Protein AF-G9WTM8-F1 (afdb_monomer)

pLDDT: mean 92.38, std 8.84, range [56.03, 98.75]

Structure (mmCIF, N/CA/C/O backbone):
data_AF-G9WTM8-F1
#
_entry.id   AF-G9WTM8-F1
#
loop_
_atom_site.group_PDB
_atom_site.id
_atom_site.type_symbol
_atom_site.label_atom_id
_atom_site.label_alt_id
_atom_site.label_comp_id
_atom_site.label_asym_id
_atom_site.label_entity_id
_atom_site.label_seq_id
_atom_site.pdbx_PDB_ins_code
_atom_site.Cartn_x
_atom_site.Cartn_y
_atom_site.Cartn_z
_atom_site.occupancy
_atom_site.B_iso_or_equiv
_atom_site.auth_seq_id
_atom_site.auth_comp_id
_atom_site.auth_asym_id
_atom_site.auth_atom_id
_atom_site.pdbx_PDB_model_num
ATOM 1 N N . MET A 1 1 ? -33.845 5.540 28.516 1.00 75.75 1 MET A N 1
ATOM 2 C CA . MET A 1 1 ? -32.809 5.005 27.602 1.00 75.75 1 MET A CA 1
ATOM 3 C C . MET A 1 1 ? -32.840 5.624 26.205 1.00 75.75 1 MET A C 1
ATOM 5 O O . MET A 1 1 ? -33.804 5.462 25.462 1.00 75.75 1 MET A O 1
ATOM 9 N N . THR A 1 2 ? -31.749 6.296 25.837 1.00 91.06 2 THR A N 1
ATOM 10 C CA . THR A 1 2 ? -31.490 6.839 24.489 1.00 91.06 2 THR A CA 1
ATOM 11 C C . THR A 1 2 ? -30.365 6.043 23.811 1.00 91.06 2 THR A C 1
ATOM 13 O O . THR A 1 2 ? -29.851 5.087 24.394 1.00 91.06 2 THR A O 1
ATOM 16 N N . GLN A 1 3 ? -29.976 6.388 22.579 1.00 95.12 3 GLN A N 1
ATOM 17 C CA . GLN A 1 3 ? -28.835 5.765 21.895 1.00 95.12 3 GLN A CA 1
ATOM 18 C C . GLN A 1 3 ? -27.791 6.801 21.472 1.00 95.12 3 GLN A C 1
ATOM 20 O O . GLN A 1 3 ? -28.113 7.969 21.250 1.00 95.12 3 GLN A O 1
ATOM 25 N N . THR A 1 4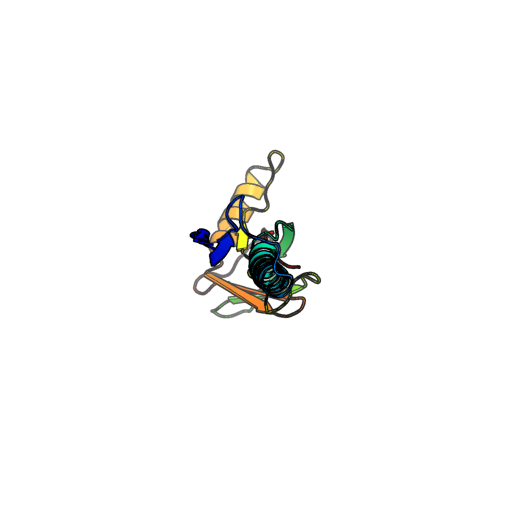 ? -26.530 6.377 21.359 1.00 96.12 4 THR A N 1
ATOM 26 C CA . THR A 1 4 ? -25.468 7.207 20.766 1.00 96.12 4 THR A CA 1
ATOM 27 C C . THR A 1 4 ? -25.707 7.428 19.271 1.00 96.12 4 THR A C 1
ATOM 29 O O . THR A 1 4 ? -26.389 6.649 18.611 1.00 96.12 4 THR A O 1
ATOM 32 N N . GLU A 1 5 ? -25.135 8.492 18.713 1.00 96.81 5 GLU A N 1
ATOM 33 C CA . GLU A 1 5 ? -25.390 8.896 17.328 1.00 96.81 5 GLU A CA 1
ATOM 34 C C . GLU A 1 5 ? -24.797 7.928 16.295 1.00 96.81 5 GLU A C 1
ATOM 36 O O . GLU A 1 5 ? -25.517 7.464 15.412 1.00 96.81 5 GLU A O 1
ATOM 41 N N . ASN A 1 6 ? -23.515 7.580 16.436 1.00 92.88 6 ASN A N 1
ATOM 42 C CA . ASN A 1 6 ? -22.765 6.866 15.397 1.00 92.88 6 ASN A CA 1
ATOM 43 C C . ASN A 1 6 ? -22.936 5.346 15.469 1.00 92.88 6 ASN A C 1
ATOM 45 O O . ASN A 1 6 ? -23.222 4.701 14.468 1.00 92.88 6 ASN A O 1
ATOM 49 N N . LEU A 1 7 ? -22.774 4.772 16.664 1.00 95.38 7 LEU A N 1
ATOM 50 C CA . LEU A 1 7 ? -22.759 3.317 16.862 1.00 95.38 7 LEU A CA 1
ATOM 51 C C . LEU A 1 7 ? -24.071 2.773 17.441 1.00 95.38 7 LEU A C 1
ATOM 53 O O . LEU A 1 7 ? -24.178 1.577 17.697 1.00 95.38 7 LEU A O 1
ATOM 57 N N . LYS A 1 8 ? -25.062 3.648 17.671 1.00 96.12 8 LYS A N 1
ATOM 58 C CA . LYS A 1 8 ? -26.371 3.300 18.248 1.00 96.12 8 LYS A CA 1
ATOM 59 C C . LYS A 1 8 ? -26.241 2.451 19.520 1.00 96.12 8 LYS A C 1
ATOM 61 O O . LYS A 1 8 ? -26.970 1.475 19.719 1.00 96.12 8 LYS A O 1
ATOM 66 N N . LEU A 1 9 ? -25.274 2.806 20.367 1.00 96.75 9 LEU A N 1
ATOM 67 C CA . LEU A 1 9 ? -25.045 2.145 21.648 1.00 96.75 9 LEU A CA 1
ATOM 68 C C . LEU A 1 9 ? -26.122 2.591 22.629 1.00 96.75 9 LEU A C 1
ATOM 70 O O . LEU A 1 9 ? -26.423 3.783 22.720 1.00 96.75 9 LEU A O 1
ATOM 74 N N . ASN A 1 10 ? -26.671 1.638 23.368 1.00 95.06 10 ASN A N 1
ATOM 75 C CA . ASN A 1 10 ? -27.619 1.842 24.447 1.00 95.06 10 ASN A CA 1
ATOM 76 C C . ASN A 1 10 ? -26.996 2.781 25.491 1.00 95.06 10 ASN A C 1
ATOM 78 O O . ASN A 1 10 ? -25.944 2.476 26.057 1.00 95.06 10 ASN A O 1
ATOM 82 N N . LYS A 1 11 ? -27.630 3.935 25.712 1.00 94.19 11 LYS A N 1
ATOM 83 C CA . LYS A 1 11 ? -27.200 4.973 26.649 1.00 94.19 11 LYS A CA 1
ATOM 84 C C . LYS A 1 11 ? -28.218 5.048 27.798 1.00 94.19 11 LYS A C 1
ATOM 86 O O . LYS A 1 11 ? -29.267 5.683 27.624 1.00 94.19 11 LYS A O 1
ATOM 91 N N . PRO A 1 12 ? -27.958 4.358 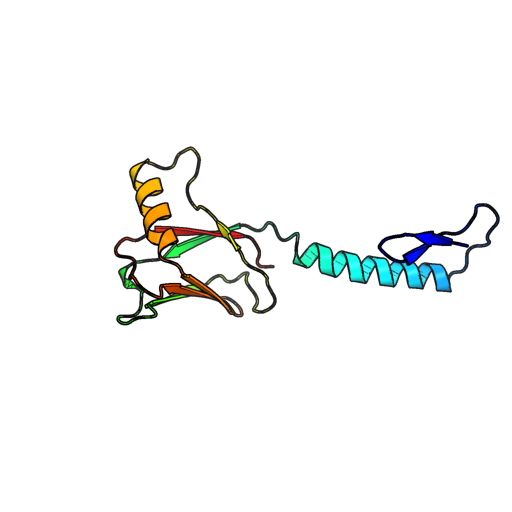28.925 1.00 92.12 12 PRO A N 1
ATOM 92 C CA . PRO A 1 12 ? -28.840 4.390 30.084 1.00 92.12 12 PRO A CA 1
ATOM 93 C C . PRO A 1 12 ? -28.843 5.777 30.733 1.00 92.12 12 PRO A C 1
ATOM 95 O O . PRO A 1 12 ? -27.823 6.474 30.762 1.00 92.12 12 PRO A O 1
ATOM 98 N N . ASP A 1 13 ? -30.001 6.169 31.249 1.00 90.12 13 ASP A N 1
ATOM 99 C CA . ASP A 1 13 ? -30.159 7.351 32.090 1.00 90.12 13 ASP A CA 1
ATOM 100 C C . ASP A 1 13 ? -29.712 7.038 33.530 1.00 90.12 13 ASP A C 1
ATOM 102 O O . ASP A 1 13 ? -29.613 5.880 33.927 1.00 90.12 13 ASP A O 1
ATOM 106 N N . LYS A 1 14 ? -29.444 8.063 34.353 1.00 89.50 14 LYS A N 1
ATOM 107 C CA . LYS A 1 14 ? -28.926 7.862 35.729 1.00 89.50 14 LYS A CA 1
ATOM 108 C C . LYS A 1 14 ? -29.835 7.007 36.621 1.00 89.50 14 LYS A C 1
ATOM 110 O O . LYS A 1 14 ? -29.376 6.493 37.634 1.00 89.50 14 LYS A O 1
ATOM 115 N N . THR A 1 15 ? -31.116 6.930 36.281 1.00 93.88 15 THR A N 1
ATOM 116 C CA . THR A 1 15 ? -32.149 6.197 37.018 1.00 93.88 15 THR A CA 1
ATOM 117 C C . THR A 1 15 ? -32.446 4.820 36.426 1.00 93.88 15 THR A C 1
ATOM 119 O O . THR A 1 15 ? -33.241 4.089 37.008 1.00 93.88 15 THR A O 1
ATOM 122 N N . ASP A 1 16 ? -31.865 4.474 35.274 1.00 89.88 16 ASP A N 1
ATOM 123 C CA . ASP A 1 16 ? -32.083 3.174 34.643 1.00 89.88 16 ASP A CA 1
ATOM 124 C C . ASP A 1 16 ? -31.338 2.080 35.431 1.00 89.88 16 ASP A C 1
ATOM 126 O O . ASP A 1 16 ? -30.178 2.243 35.817 1.00 89.88 16 ASP A O 1
ATOM 130 N N . PHE A 1 17 ? -31.993 0.937 35.650 1.00 91.38 17 PHE A N 1
ATOM 131 C CA . PHE A 1 17 ? -31.317 -0.260 36.148 1.00 91.38 17 PHE A CA 1
ATOM 132 C C . PHE A 1 17 ? -30.459 -0.882 35.041 1.00 91.38 17 PHE A C 1
ATOM 134 O O . PHE A 1 17 ? -30.792 -0.801 33.857 1.00 91.38 17 PHE A O 1
ATOM 141 N N . ILE A 1 18 ? -29.354 -1.523 35.427 1.00 88.56 18 ILE A N 1
ATOM 142 C CA . ILE A 1 18 ? -28.495 -2.242 34.483 1.00 88.56 18 ILE A CA 1
ATOM 143 C C . ILE A 1 18 ? -29.244 -3.451 33.920 1.00 88.56 18 ILE A C 1
ATOM 145 O O . ILE A 1 18 ? -29.722 -4.304 34.664 1.00 88.56 18 ILE A O 1
ATOM 149 N N . ASP A 1 19 ? -29.276 -3.522 32.594 1.00 92.88 19 ASP A N 1
ATOM 150 C CA . ASP A 1 19 ? -29.798 -4.633 31.808 1.00 92.88 19 ASP A CA 1
ATOM 151 C C . ASP A 1 19 ? -28.618 -5.312 31.094 1.00 92.88 19 ASP A C 1
ATOM 153 O O . ASP A 1 19 ? -27.935 -4.696 30.268 1.00 92.88 19 ASP A O 1
ATOM 157 N N . ILE A 1 20 ? -28.337 -6.564 31.470 1.00 94.75 20 ILE A N 1
ATOM 158 C CA . ILE A 1 20 ? -27.178 -7.323 30.978 1.00 94.75 20 ILE A CA 1
ATOM 159 C C . ILE A 1 20 ? -27.304 -7.603 29.477 1.00 94.75 20 ILE A C 1
ATOM 161 O O . ILE A 1 20 ? -26.295 -7.574 28.773 1.00 94.75 20 ILE A O 1
ATOM 165 N N . GLU A 1 21 ? -28.517 -7.821 28.964 1.00 95.88 21 GLU A N 1
ATOM 166 C CA . GLU A 1 21 ? -28.726 -8.077 27.535 1.00 95.88 21 GLU A CA 1
ATOM 167 C C . GLU A 1 21 ? -28.313 -6.852 26.721 1.00 95.88 21 GLU A C 1
ATOM 169 O O . GLU A 1 21 ? -27.501 -6.945 25.801 1.00 95.88 21 GLU A O 1
ATOM 174 N N . LYS A 1 22 ? -28.755 -5.669 27.149 1.00 94.12 22 LYS A N 1
ATOM 175 C CA . LYS A 1 22 ? -28.396 -4.399 26.503 1.00 94.12 22 LYS A CA 1
ATOM 176 C C . LYS A 1 22 ? -26.921 -4.043 26.625 1.00 94.12 22 LYS A C 1
ATOM 178 O O . LYS A 1 22 ? -26.400 -3.334 25.758 1.00 94.12 22 LYS A O 1
ATOM 183 N N . LEU A 1 23 ? -26.261 -4.484 27.697 1.00 94.12 23 LEU A N 1
ATOM 184 C CA . LEU A 1 23 ? -24.814 -4.352 27.841 1.00 94.12 23 LEU A CA 1
ATOM 185 C C . LEU A 1 23 ? -24.093 -5.230 26.815 1.00 94.12 23 LEU A C 1
ATOM 187 O O . LEU A 1 23 ? -23.215 -4.729 26.115 1.00 94.12 23 LEU A O 1
ATOM 191 N N . ASN A 1 24 ? -24.491 -6.497 26.684 1.00 97.00 24 ASN A N 1
ATOM 192 C CA . ASN A 1 24 ? -23.909 -7.416 25.707 1.00 97.00 24 ASN A CA 1
ATOM 193 C C . ASN A 1 24 ? -24.124 -6.916 24.270 1.00 97.00 24 ASN A C 1
ATOM 195 O O . ASN A 1 24 ? -23.166 -6.862 23.506 1.00 97.00 24 ASN A O 1
ATOM 199 N N . GLU A 1 25 ? -25.316 -6.405 23.939 1.00 96.69 25 GLU A N 1
ATOM 200 C CA . GLU A 1 25 ? -25.572 -5.766 22.638 1.00 96.69 25 GLU A CA 1
ATOM 201 C C . GLU A 1 25 ? -24.601 -4.612 22.339 1.00 96.69 25 GLU A C 1
ATOM 203 O O . GLU A 1 25 ? -24.153 -4.435 21.204 1.00 96.69 25 GLU A O 1
ATOM 208 N N . ASN A 1 26 ? -24.284 -3.787 23.343 1.00 96.12 26 ASN A N 1
ATOM 209 C CA . ASN A 1 26 ? -23.300 -2.720 23.182 1.00 96.12 26 ASN A CA 1
ATOM 210 C C . ASN A 1 26 ? -21.897 -3.277 22.956 1.00 96.12 26 ASN A C 1
ATOM 212 O O . ASN A 1 26 ? -21.170 -2.731 22.127 1.00 96.12 26 ASN A O 1
ATOM 216 N N . MET A 1 27 ? -21.517 -4.332 23.679 1.00 97.44 27 MET A N 1
ATOM 217 C CA . MET A 1 27 ? -20.211 -4.969 23.521 1.00 97.44 27 MET A CA 1
ATOM 218 C C . MET A 1 27 ? -20.043 -5.550 22.119 1.00 97.44 27 MET A C 1
ATOM 220 O O . MET A 1 27 ? -19.021 -5.285 21.490 1.00 97.44 27 MET A O 1
ATOM 224 N N . ASP A 1 28 ? -21.063 -6.219 21.583 1.00 97.31 28 ASP A N 1
ATOM 225 C CA . ASP A 1 28 ? -21.040 -6.756 20.218 1.00 97.31 28 ASP A CA 1
ATOM 226 C C . ASP A 1 28 ? -20.920 -5.640 19.167 1.00 97.31 28 ASP A C 1
ATOM 228 O O . ASP A 1 28 ? -20.125 -5.732 18.227 1.00 97.31 28 ASP A O 1
ATOM 232 N N . LYS A 1 29 ? -21.662 -4.535 19.342 1.00 96.75 29 LYS A N 1
ATOM 233 C CA . LYS A 1 29 ? -21.564 -3.355 18.463 1.00 96.75 29 LYS A CA 1
ATOM 234 C C . LYS A 1 29 ? -20.171 -2.725 18.508 1.00 96.75 29 LYS A C 1
ATOM 236 O O . LYS A 1 29 ? -19.636 -2.353 17.462 1.00 96.75 29 LYS A O 1
ATOM 241 N N . ILE A 1 30 ? -19.593 -2.581 19.702 1.00 96.06 30 ILE A N 1
ATOM 242 C CA . ILE A 1 30 ? -18.252 -2.013 19.889 1.00 96.06 30 ILE A CA 1
ATOM 243 C C . ILE A 1 30 ? -17.198 -2.928 19.268 1.00 96.06 30 ILE A C 1
ATOM 245 O O . ILE A 1 30 ? -16.352 -2.429 18.531 1.00 96.06 30 ILE A O 1
ATOM 249 N N . ASP A 1 31 ? -17.252 -4.236 19.521 1.00 95.25 31 ASP A N 1
ATOM 250 C CA . ASP A 1 31 ? -16.292 -5.197 18.971 1.00 95.25 31 ASP A CA 1
ATOM 251 C C . ASP A 1 31 ? -16.338 -5.215 17.437 1.00 95.25 31 ASP A C 1
ATOM 253 O O . ASP A 1 31 ? -15.308 -5.061 16.775 1.00 95.25 31 ASP A O 1
ATOM 257 N N . GLY A 1 32 ? -17.541 -5.269 16.854 1.00 91.69 32 GLY A N 1
ATOM 258 C CA . GLY A 1 32 ? -17.726 -5.195 15.405 1.00 91.69 32 GLY A CA 1
ATOM 259 C C . GLY A 1 32 ? -17.168 -3.904 14.795 1.00 91.69 32 GLY A C 1
ATOM 260 O O . GLY A 1 32 ? -16.443 -3.947 13.795 1.00 91.69 32 GLY A O 1
ATOM 261 N N . ALA A 1 33 ? -17.447 -2.753 15.415 1.00 90.75 33 ALA A N 1
ATOM 262 C CA . ALA A 1 33 ? -16.934 -1.461 14.960 1.00 90.75 33 ALA A CA 1
ATOM 263 C C . ALA A 1 33 ? -15.407 -1.350 15.113 1.00 90.75 33 ALA A C 1
ATOM 265 O O . ALA A 1 33 ? -14.724 -0.860 14.210 1.00 90.75 33 ALA A O 1
ATOM 266 N N . LEU A 1 34 ? -14.853 -1.835 16.227 1.00 89.19 34 LEU A N 1
ATOM 267 C CA . LEU A 1 34 ? -13.417 -1.808 16.489 1.00 89.19 34 LEU A CA 1
ATOM 268 C C . LEU A 1 34 ? -12.659 -2.739 15.541 1.00 89.19 34 LEU A C 1
ATOM 270 O O . LEU A 1 34 ? -11.601 -2.365 15.042 1.00 89.19 34 LEU A O 1
ATOM 274 N N . LYS A 1 35 ? -13.211 -3.910 15.213 1.00 83.75 35 LYS A N 1
ATOM 275 C CA . LYS A 1 35 ? -12.652 -4.817 14.202 1.00 83.75 35 LYS A CA 1
ATOM 276 C C . LYS A 1 35 ? -12.515 -4.133 12.841 1.00 83.75 35 LYS A C 1
ATOM 278 O O . LYS A 1 35 ? -11.471 -4.266 12.199 1.00 83.75 35 LYS A O 1
ATOM 283 N N . ALA A 1 36 ? -13.529 -3.374 12.423 1.00 75.56 36 ALA A N 1
ATOM 284 C CA . ALA A 1 36 ? -13.460 -2.577 11.201 1.00 75.56 36 ALA A CA 1
ATOM 285 C C . ALA A 1 36 ? -12.400 -1.469 11.317 1.00 75.56 36 ALA A C 1
ATOM 287 O O . ALA A 1 36 ? -11.535 -1.364 10.449 1.00 75.56 36 ALA A O 1
ATOM 288 N N . ALA A 1 37 ? -12.382 -0.706 12.413 1.00 78.88 37 ALA A N 1
ATOM 289 C CA . ALA A 1 37 ? -11.381 0.339 12.631 1.00 78.88 37 ALA A CA 1
ATOM 290 C C . ALA A 1 37 ? -9.939 -0.205 12.624 1.00 78.88 37 ALA A C 1
ATOM 292 O O . ALA A 1 37 ? -9.065 0.393 12.005 1.00 78.88 37 ALA A O 1
ATOM 293 N N . LEU A 1 38 ? -9.687 -1.365 13.237 1.00 70.88 38 LEU A N 1
ATOM 294 C CA . LEU A 1 38 ? -8.374 -2.020 13.262 1.00 70.88 38 LEU A CA 1
ATOM 295 C C . LEU A 1 38 ? -7.912 -2.499 11.882 1.00 70.88 38 LEU A C 1
ATOM 297 O O . LEU A 1 38 ? -6.710 -2.529 11.627 1.00 70.88 38 LEU A O 1
ATOM 301 N N . SER A 1 39 ? -8.839 -2.853 10.986 1.00 63.31 39 SER A N 1
ATOM 302 C CA . SER A 1 39 ? -8.491 -3.188 9.598 1.00 63.31 39 SER A CA 1
ATOM 303 C C . SER A 1 39 ? -8.009 -1.974 8.795 1.00 63.31 39 SER A C 1
ATOM 305 O O . SER A 1 39 ? -7.184 -2.128 7.900 1.00 63.31 39 SER A O 1
ATOM 307 N N . VAL A 1 40 ? -8.461 -0.767 9.158 1.00 6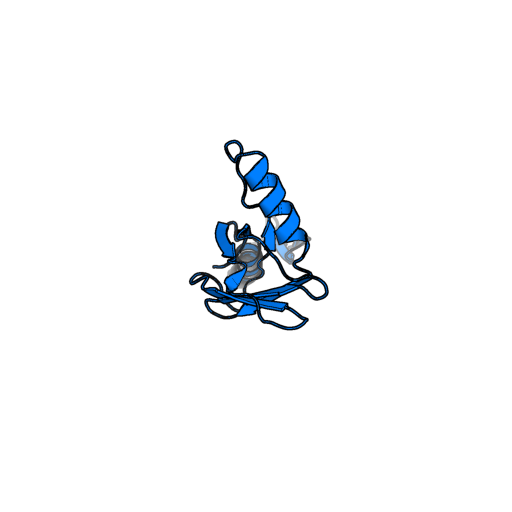4.06 40 VAL A N 1
ATOM 308 C CA . VAL A 1 40 ? -8.089 0.496 8.496 1.00 64.06 40 VAL A CA 1
ATOM 309 C C . VAL A 1 40 ? -6.903 1.179 9.186 1.00 64.06 40 VAL A C 1
ATOM 311 O O . VAL A 1 40 ? -6.067 1.784 8.524 1.00 64.06 40 VAL A O 1
ATOM 314 N N . ALA A 1 41 ? -6.777 1.053 10.510 1.00 63.19 41 ALA A N 1
ATOM 315 C CA . ALA A 1 41 ? -5.703 1.643 11.316 1.00 63.19 41 ALA A CA 1
ATOM 316 C C . ALA A 1 41 ? -4.347 0.934 11.159 1.00 63.19 41 ALA A C 1
ATOM 318 O O . ALA A 1 41 ? -3.435 1.145 11.959 1.00 63.19 41 ALA A O 1
ATOM 319 N N . ASN A 1 42 ? -4.200 0.069 10.160 1.00 63.00 42 ASN A N 1
ATOM 320 C CA . ASN A 1 42 ? -2.982 -0.684 9.972 1.00 63.00 42 ASN A CA 1
ATOM 321 C C . ASN A 1 42 ? -1.863 0.213 9.420 1.00 63.00 42 ASN A C 1
ATOM 323 O O . ASN A 1 42 ? -1.770 0.481 8.225 1.00 63.00 42 ASN A O 1
ATOM 327 N N . THR A 1 43 ? -1.016 0.694 10.327 1.00 66.94 43 THR A N 1
ATOM 328 C CA . THR A 1 43 ? 0.100 1.606 10.053 1.00 66.94 43 THR A CA 1
ATOM 329 C C . THR A 1 43 ? 1.402 0.889 9.721 1.00 66.94 43 THR A C 1
ATOM 331 O O . THR A 1 43 ? 2.432 1.552 9.593 1.00 66.94 43 THR A O 1
ATOM 334 N N . LYS A 1 44 ? 1.398 -0.447 9.605 1.00 78.75 44 LYS A N 1
ATOM 335 C CA . LYS A 1 44 ? 2.613 -1.181 9.256 1.00 78.75 44 LYS A CA 1
ATOM 336 C C . LYS A 1 44 ? 3.133 -0.693 7.913 1.00 78.75 44 LYS A C 1
ATOM 338 O O . LYS A 1 44 ? 2.390 -0.589 6.938 1.00 78.75 44 LYS A O 1
ATOM 343 N N . GLU A 1 45 ? 4.421 -0.377 7.904 1.00 87.12 45 GLU A N 1
ATOM 344 C CA . GLU A 1 45 ? 5.130 0.053 6.713 1.00 87.12 45 GLU A CA 1
ATOM 345 C C . GLU A 1 45 ? 6.077 -1.062 6.277 1.00 87.12 45 GLU A C 1
ATOM 347 O O . GLU A 1 45 ? 6.829 -1.602 7.091 1.00 87.12 45 GLU A O 1
ATOM 352 N N . SER A 1 46 ? 6.069 -1.388 4.989 1.00 89.94 46 SER A N 1
ATOM 353 C CA . SER A 1 46 ? 7.090 -2.236 4.378 1.00 89.94 46 SER A CA 1
ATOM 354 C C . SER A 1 46 ? 7.747 -1.495 3.221 1.00 89.94 46 SER A C 1
ATOM 356 O O . SER A 1 46 ? 7.095 -0.777 2.463 1.00 89.94 46 SER A O 1
ATOM 358 N N . LEU A 1 47 ? 9.067 -1.628 3.114 1.00 93.94 47 LEU A N 1
ATOM 359 C CA . LEU A 1 47 ? 9.819 -1.140 1.964 1.00 93.94 47 LEU A CA 1
ATOM 360 C C . LEU A 1 47 ? 9.923 -2.265 0.945 1.00 93.94 47 LEU A C 1
ATOM 362 O O . LEU A 1 47 ? 10.410 -3.350 1.261 1.00 93.94 47 LEU A O 1
ATOM 366 N N . VAL A 1 48 ? 9.483 -1.983 -0.273 1.00 96.44 48 VAL A N 1
ATOM 367 C CA . VAL A 1 48 ? 9.506 -2.915 -1.394 1.00 96.44 48 VAL A CA 1
ATOM 368 C C . VAL A 1 48 ? 10.486 -2.391 -2.430 1.00 96.44 48 VAL A C 1
ATOM 370 O O . VAL A 1 48 ? 10.384 -1.241 -2.852 1.00 96.44 48 VAL A O 1
ATOM 373 N N . THR A 1 49 ? 11.431 -3.236 -2.834 1.00 97.75 49 THR A N 1
ATOM 374 C CA . THR A 1 49 ? 12.347 -2.952 -3.943 1.00 97.75 49 THR A CA 1
ATOM 375 C C . THR A 1 49 ? 11.779 -3.552 -5.225 1.00 97.75 49 THR A C 1
ATOM 377 O O . THR A 1 49 ? 11.490 -4.748 -5.276 1.00 97.75 49 THR A O 1
ATOM 380 N N . LEU A 1 50 ? 11.655 -2.728 -6.260 1.00 98.44 50 LEU A N 1
ATOM 381 C CA . LEU A 1 50 ? 11.190 -3.091 -7.592 1.00 98.44 50 LEU A CA 1
ATOM 382 C C . LEU A 1 50 ? 12.375 -2.987 -8.550 1.00 98.44 50 LEU A C 1
ATOM 384 O O . LEU A 1 50 ? 12.835 -1.891 -8.863 1.00 98.44 50 LEU A O 1
ATOM 388 N N . SER A 1 51 ? 12.907 -4.136 -8.974 1.00 98.31 51 SER A N 1
ATOM 389 C CA . SER A 1 51 ? 13.974 -4.152 -9.979 1.00 98.31 51 SER A CA 1
ATOM 390 C C . SER A 1 51 ? 13.424 -3.978 -11.394 1.00 98.31 51 SER A C 1
ATOM 392 O O . SER A 1 51 ? 12.510 -4.709 -11.783 1.00 98.31 51 SER A O 1
ATOM 394 N N . ALA A 1 52 ? 14.039 -3.093 -12.183 1.00 98.25 52 ALA A N 1
ATOM 395 C CA . ALA A 1 52 ? 13.714 -2.851 -13.591 1.00 98.25 52 ALA A CA 1
ATOM 396 C C . ALA A 1 52 ? 13.786 -4.130 -14.442 1.00 98.25 52 ALA A C 1
ATOM 398 O O . ALA A 1 52 ? 13.025 -4.305 -15.393 1.00 98.25 52 ALA A O 1
ATOM 399 N N . SER A 1 53 ? 14.671 -5.058 -14.069 1.00 98.00 53 SER A N 1
ATOM 400 C CA . SER A 1 53 ? 14.875 -6.331 -14.773 1.00 98.00 53 SER A CA 1
ATOM 401 C C . SER A 1 53 ? 13.719 -7.329 -14.626 1.00 98.00 53 SER A C 1
ATOM 403 O O . SER A 1 53 ? 13.600 -8.246 -15.434 1.00 98.00 53 SER A O 1
ATOM 405 N N . ASN A 1 54 ? 12.857 -7.143 -13.623 1.00 98.38 54 ASN A N 1
ATOM 406 C CA . ASN A 1 54 ? 11.815 -8.098 -13.240 1.00 98.38 54 ASN A CA 1
ATOM 407 C C . ASN A 1 54 ? 10.410 -7.700 -13.721 1.00 98.38 54 ASN A C 1
ATOM 409 O O . ASN A 1 54 ? 9.436 -8.380 -13.391 1.00 98.38 54 ASN A O 1
ATOM 413 N N . TRP A 1 55 ? 10.288 -6.607 -14.478 1.00 98.62 55 TRP A N 1
ATOM 414 C CA . TRP A 1 55 ? 9.042 -6.250 -15.153 1.00 98.62 55 TRP A CA 1
ATOM 415 C C . TRP A 1 55 ? 8.822 -7.133 -16.382 1.00 98.62 55 TRP A C 1
ATOM 417 O O . TRP A 1 55 ? 9.771 -7.493 -17.083 1.00 98.62 55 TRP A O 1
ATOM 427 N N . SER A 1 56 ? 7.561 -7.457 -16.673 1.00 98.62 56 SER A N 1
ATOM 428 C CA . SER A 1 56 ? 7.195 -8.147 -17.914 1.00 98.62 56 SER A CA 1
ATOM 429 C C . SER A 1 56 ? 7.630 -7.358 -19.162 1.00 98.62 56 SER A C 1
ATOM 431 O O . SER A 1 56 ? 7.991 -6.180 -19.107 1.00 98.62 56 SER A O 1
ATOM 433 N N . SER A 1 57 ? 7.639 -8.018 -20.320 1.00 97.31 57 SER A N 1
ATOM 434 C CA . SER A 1 57 ? 8.154 -7.444 -21.569 1.00 97.31 57 SER A CA 1
ATOM 435 C C . SER A 1 57 ? 7.126 -6.639 -22.370 1.00 97.31 57 SER A C 1
ATOM 437 O O . SER A 1 57 ? 7.519 -5.939 -23.301 1.00 97.31 57 SER A O 1
ATOM 439 N N . SER A 1 58 ? 5.838 -6.710 -22.025 1.00 97.25 58 SER A N 1
ATOM 440 C CA . SER A 1 58 ? 4.743 -6.059 -22.754 1.00 97.25 58 SER A CA 1
ATOM 441 C C . SER A 1 58 ? 3.743 -5.395 -21.811 1.00 97.25 58 SER A C 1
ATOM 443 O O . SER A 1 58 ? 3.513 -5.893 -20.710 1.00 97.25 58 SER A O 1
ATOM 445 N N . ALA A 1 59 ? 3.114 -4.315 -22.281 1.00 96.69 59 ALA A N 1
ATOM 446 C CA . ALA A 1 59 ? 2.050 -3.620 -21.565 1.00 96.69 59 ALA A CA 1
ATOM 447 C C . ALA A 1 59 ? 0.771 -4.489 -21.411 1.00 96.69 59 ALA A C 1
ATOM 449 O O . ALA A 1 59 ? 0.428 -5.214 -22.349 1.00 96.69 59 ALA A O 1
ATOM 450 N N . PRO A 1 60 ? 0.037 -4.390 -20.282 1.00 97.44 60 PRO A N 1
ATOM 451 C CA . PRO A 1 60 ? 0.450 -3.709 -19.055 1.00 97.44 60 PRO A CA 1
ATOM 452 C C . PRO A 1 60 ? 1.662 -4.415 -18.432 1.00 97.44 60 PRO A C 1
ATOM 454 O O . PRO A 1 60 ? 1.651 -5.628 -18.215 1.00 97.44 60 PRO A O 1
ATOM 457 N N . TYR A 1 61 ? 2.717 -3.646 -18.159 1.00 98.75 61 TYR A N 1
ATOM 458 C CA . TYR A 1 61 ? 3.934 -4.181 -17.567 1.00 98.75 61 TYR A CA 1
ATOM 459 C C . TYR A 1 61 ? 3.627 -4.579 -16.134 1.00 98.75 61 TYR A C 1
ATOM 461 O O . TYR A 1 61 ? 2.993 -3.808 -15.419 1.00 98.75 61 TYR A O 1
ATOM 469 N N . SER A 1 62 ? 4.074 -5.753 -15.706 1.00 98.62 62 SER A N 1
ATOM 470 C CA . SER A 1 62 ? 3.770 -6.272 -14.376 1.00 98.62 62 SER A CA 1
ATOM 471 C C . SER A 1 62 ? 5.022 -6.735 -13.651 1.00 98.62 62 SER A C 1
ATOM 473 O O . SER A 1 62 ? 5.858 -7.413 -14.254 1.00 98.62 62 SER A O 1
ATOM 475 N N . GLN A 1 63 ? 5.095 -6.466 -12.350 1.00 98.69 63 GLN A N 1
ATOM 476 C CA . GLN A 1 63 ? 6.087 -7.050 -11.452 1.00 98.69 63 GLN A CA 1
ATOM 477 C C . GLN A 1 63 ? 5.406 -7.541 -10.173 1.00 98.69 63 GLN A C 1
ATOM 479 O O . GLN A 1 63 ? 4.754 -6.774 -9.464 1.00 98.69 63 GLN A O 1
ATOM 484 N N . LYS A 1 64 ? 5.583 -8.828 -9.858 1.00 98.19 64 LYS A N 1
ATOM 485 C CA . LYS A 1 64 ? 5.086 -9.446 -8.623 1.00 98.19 64 LYS A CA 1
ATOM 486 C C . LYS A 1 64 ? 6.190 -9.484 -7.575 1.00 98.19 64 LYS A C 1
ATOM 488 O O . LYS A 1 64 ? 7.281 -9.982 -7.850 1.00 98.19 64 LYS A O 1
ATOM 493 N N . VAL A 1 65 ? 5.898 -9.001 -6.370 1.00 97.31 65 VAL A N 1
ATOM 494 C CA . VAL A 1 65 ? 6.850 -8.969 -5.254 1.00 97.31 65 VAL A CA 1
ATOM 495 C C . VAL A 1 65 ? 6.260 -9.641 -4.022 1.00 97.31 65 VAL A C 1
ATOM 497 O O . VAL A 1 65 ? 5.079 -9.482 -3.712 1.00 97.31 65 VAL A O 1
ATOM 500 N N . ALA A 1 66 ? 7.092 -10.412 -3.323 1.00 95.06 66 ALA A N 1
ATOM 501 C CA . ALA A 1 66 ? 6.721 -11.037 -2.063 1.00 95.06 66 ALA A CA 1
ATOM 502 C C . ALA A 1 66 ? 6.670 -9.991 -0.944 1.00 95.06 66 ALA A C 1
ATOM 504 O O . ALA A 1 66 ? 7.640 -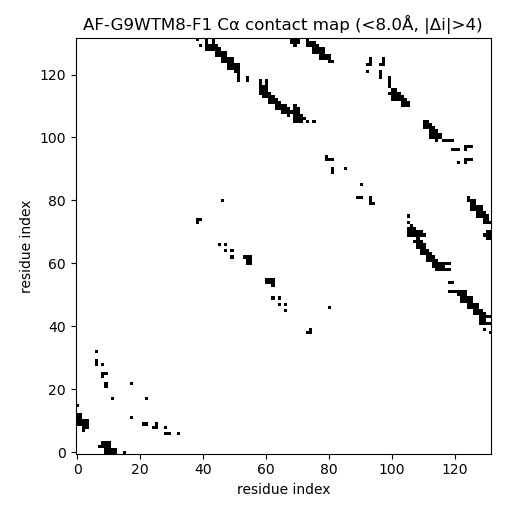9.274 -0.700 1.00 95.06 66 ALA A O 1
ATOM 505 N N . VAL A 1 67 ? 5.544 -9.946 -0.241 1.00 92.62 67 VAL A N 1
ATOM 506 C CA . VAL A 1 67 ? 5.332 -9.134 0.958 1.00 92.62 67 VAL A CA 1
ATOM 507 C C . VAL A 1 67 ? 4.613 -10.039 1.953 1.00 92.62 67 VAL A C 1
ATOM 509 O O . VAL A 1 67 ? 3.393 -10.117 1.981 1.00 92.62 67 VAL A O 1
ATOM 512 N N . SER A 1 68 ? 5.366 -10.804 2.743 1.00 86.44 68 SER A N 1
ATOM 513 C CA . SER A 1 68 ? 4.825 -11.924 3.538 1.00 86.44 68 SER A CA 1
ATOM 514 C C . SER A 1 68 ? 3.744 -11.538 4.557 1.00 86.44 68 SER A C 1
ATOM 516 O O . SER A 1 68 ? 3.037 -12.410 5.056 1.00 86.44 68 SER A O 1
ATOM 518 N N . THR A 1 69 ? 3.609 -10.250 4.867 1.00 83.62 69 THR A N 1
ATOM 519 C CA . THR A 1 69 ? 2.641 -9.714 5.828 1.00 83.62 69 THR A CA 1
ATOM 520 C C . THR A 1 69 ? 1.319 -9.272 5.201 1.00 83.62 69 THR A C 1
ATOM 522 O O . THR A 1 69 ? 0.431 -8.867 5.938 1.00 83.62 69 THR A O 1
ATOM 525 N N . VAL A 1 70 ? 1.153 -9.288 3.873 1.00 89.00 70 VAL A N 1
ATOM 526 C CA . VAL A 1 70 ? -0.123 -8.871 3.257 1.00 89.00 70 VAL A CA 1
ATOM 527 C C . VAL A 1 70 ? -1.053 -10.057 3.022 1.00 89.00 70 VAL A C 1
ATOM 529 O O . VAL A 1 70 ? -0.616 -11.160 2.689 1.00 89.00 70 VAL A O 1
ATOM 532 N N . LYS A 1 71 ? -2.353 -9.813 3.163 1.00 87.81 71 LYS A N 1
ATOM 533 C CA . LYS A 1 71 ? -3.442 -10.717 2.781 1.00 87.81 71 LYS A CA 1
ATOM 534 C C . LYS A 1 71 ? -4.306 -10.084 1.701 1.00 87.81 71 LYS A C 1
ATOM 536 O O . LYS A 1 71 ? -4.399 -8.865 1.623 1.00 87.81 71 LYS A O 1
ATOM 541 N N . ALA A 1 72 ? -5.018 -10.898 0.929 1.00 88.81 72 ALA A N 1
ATOM 542 C CA . ALA A 1 72 ? -5.945 -10.424 -0.104 1.00 88.81 72 ALA A CA 1
ATOM 543 C C . ALA A 1 72 ? -7.068 -9.517 0.444 1.00 88.81 72 ALA A C 1
ATOM 545 O O . ALA A 1 72 ? -7.614 -8.696 -0.284 1.00 88.81 72 ALA A O 1
ATOM 546 N N . SER A 1 73 ? -7.417 -9.652 1.729 1.00 84.44 73 SER A N 1
ATOM 547 C CA . SER A 1 73 ? -8.391 -8.785 2.406 1.00 84.44 73 SER A CA 1
ATOM 548 C C . SER A 1 73 ? -7.825 -7.436 2.856 1.00 84.44 73 SER A C 1
ATOM 550 O O . SER A 1 73 ? -8.579 -6.613 3.375 1.00 84.44 73 SER A O 1
ATOM 552 N N . ASP A 1 74 ? -6.510 -7.234 2.763 1.00 84.19 74 ASP A N 1
ATOM 553 C CA . ASP A 1 74 ? -5.873 -6.019 3.254 1.00 84.19 74 ASP A CA 1
ATOM 554 C C . ASP A 1 74 ? -6.031 -4.878 2.248 1.00 84.19 74 ASP A C 1
ATOM 556 O O . ASP A 1 74 ? -5.809 -5.030 1.048 1.00 84.19 74 ASP A O 1
ATOM 560 N N . SER A 1 75 ? -6.348 -3.693 2.766 1.00 81.44 75 SER A N 1
ATOM 561 C CA . SER A 1 75 ? -6.242 -2.451 2.007 1.00 81.44 75 SER A CA 1
ATOM 562 C C . SER A 1 75 ? -4.822 -1.913 2.151 1.00 81.44 75 SER A C 1
ATOM 564 O O . SER A 1 75 ? -4.442 -1.431 3.220 1.00 81.44 75 SER A O 1
ATOM 566 N N . VAL A 1 76 ? -4.035 -1.995 1.081 1.00 87.44 76 VAL A N 1
ATOM 567 C CA . VAL A 1 76 ? -2.656 -1.493 1.040 1.00 87.44 76 VAL A CA 1
ATOM 568 C C . VAL A 1 76 ? -2.599 -0.227 0.194 1.00 87.44 76 VAL A C 1
ATOM 570 O O . VAL A 1 76 ? -3.190 -0.156 -0.879 1.00 87.44 76 VAL A O 1
ATOM 573 N N . SER A 1 77 ? -1.865 0.775 0.671 1.00 89.56 77 SER A N 1
ATOM 574 C CA . SER A 1 77 ? -1.593 2.006 -0.072 1.00 89.56 77 SER A CA 1
ATOM 575 C C . SER A 1 77 ? -0.101 2.166 -0.333 1.00 89.56 77 SER A C 1
ATOM 577 O O . SER A 1 77 ? 0.736 1.791 0.490 1.00 89.56 77 SER A O 1
ATOM 579 N N . MET A 1 78 ? 0.232 2.736 -1.489 1.00 92.94 78 MET A N 1
ATOM 580 C CA . MET A 1 78 ? 1.603 3.077 -1.841 1.00 92.94 78 MET A CA 1
ATOM 581 C C . MET A 1 78 ? 1.944 4.483 -1.341 1.00 92.94 78 MET A C 1
ATOM 583 O O . MET A 1 78 ? 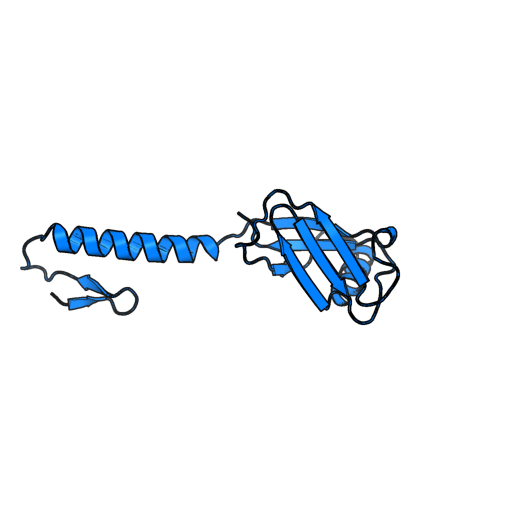1.141 5.411 -1.425 1.00 92.94 78 MET A O 1
ATOM 587 N N . GLY A 1 79 ? 3.158 4.650 -0.834 1.00 93.31 79 GLY A N 1
ATOM 588 C CA . GLY A 1 79 ? 3.740 5.924 -0.452 1.00 93.31 79 GLY A CA 1
ATOM 589 C C . GLY A 1 79 ? 5.218 5.998 -0.822 1.00 93.31 79 GLY A C 1
ATOM 590 O O . GLY A 1 79 ? 5.819 5.041 -1.315 1.00 93.31 79 GLY A O 1
ATOM 591 N N . LYS A 1 80 ? 5.817 7.155 -0.546 1.00 95.00 80 LYS A N 1
ATOM 592 C CA . LYS A 1 80 ? 7.221 7.422 -0.867 1.00 95.00 80 LYS A CA 1
ATOM 593 C C . LYS A 1 80 ? 8.173 6.605 0.012 1.00 95.00 80 LYS A C 1
ATOM 595 O O . LYS A 1 80 ? 7.972 6.499 1.227 1.00 95.00 80 LYS A O 1
ATOM 600 N N . ALA A 1 81 ? 9.217 6.044 -0.599 1.00 95.06 81 ALA A N 1
ATOM 601 C CA . ALA A 1 81 ? 10.221 5.221 0.084 1.00 95.06 81 ALA A CA 1
ATOM 602 C C . ALA A 1 81 ? 11.422 6.008 0.628 1.00 95.06 81 ALA A C 1
ATOM 604 O O . ALA A 1 81 ? 12.135 5.507 1.497 1.00 95.06 81 ALA A O 1
ATOM 605 N N . HIS A 1 82 ? 11.660 7.219 0.125 1.00 94.62 82 HIS A N 1
ATOM 606 C CA . HIS A 1 82 ? 12.803 8.030 0.525 1.00 94.62 82 HIS A CA 1
ATOM 607 C C . HIS A 1 82 ? 12.642 8.608 1.946 1.00 94.62 82 HIS A C 1
ATOM 609 O O . HIS A 1 82 ? 11.533 8.807 2.452 1.00 94.62 82 HIS A O 1
ATOM 615 N N . THR A 1 83 ? 13.761 8.905 2.605 1.00 92.81 83 THR A N 1
ATOM 616 C CA . THR A 1 83 ? 13.811 9.507 3.948 1.00 92.81 83 THR A CA 1
ATOM 617 C C . THR A 1 83 ? 14.466 10.888 3.892 1.00 92.81 83 THR A C 1
ATOM 619 O O . THR A 1 83 ? 14.898 11.343 2.836 1.00 92.81 83 THR A O 1
ATOM 622 N N . LYS A 1 84 ? 14.584 11.563 5.044 1.00 94.75 84 LYS A N 1
ATOM 623 C CA . LYS A 1 84 ? 15.306 12.846 5.152 1.00 94.75 84 LYS A CA 1
ATOM 624 C C . LYS A 1 84 ? 16.792 12.751 4.780 1.00 94.75 84 LYS A C 1
ATOM 626 O O . LYS A 1 84 ? 17.424 13.783 4.600 1.00 94.75 84 LYS A O 1
ATOM 631 N N . THR A 1 85 ? 17.347 11.542 4.719 1.00 96.44 85 THR A N 1
ATOM 632 C CA . THR A 1 85 ? 18.767 11.288 4.442 1.00 96.44 85 THR A CA 1
ATOM 633 C C . THR A 1 85 ? 18.997 10.629 3.083 1.00 96.44 85 THR A C 1
ATOM 635 O O . THR A 1 85 ? 20.129 10.267 2.781 1.00 96.44 85 THR A O 1
ATOM 638 N N . SER A 1 86 ? 17.948 10.415 2.282 1.00 96.69 86 SER A N 1
ATOM 639 C CA . SER A 1 86 ? 18.094 9.907 0.915 1.00 96.69 86 SER A CA 1
ATOM 640 C C . SER A 1 86 ? 18.824 10.921 0.036 1.00 96.69 86 SER A C 1
ATOM 642 O O . SER A 1 86 ? 18.660 12.130 0.210 1.00 96.69 86 SER A O 1
ATOM 644 N N . SER A 1 87 ? 19.625 10.429 -0.912 1.00 98.00 87 SER A N 1
ATOM 645 C CA . SER A 1 87 ? 20.284 11.300 -1.885 1.00 98.00 87 SER A CA 1
ATOM 646 C C . SER A 1 87 ? 19.247 11.929 -2.835 1.00 98.00 87 SER A C 1
ATOM 648 O O . SER A 1 87 ? 18.215 11.305 -3.100 1.00 98.00 87 SER A O 1
ATOM 650 N N . PRO A 1 88 ? 19.492 13.138 -3.379 1.00 97.88 88 PRO A N 1
ATOM 651 C CA . PRO A 1 88 ? 18.607 13.732 -4.381 1.00 97.88 88 PRO A CA 1
ATOM 652 C C . PRO A 1 88 ? 18.371 12.826 -5.598 1.00 97.88 88 PRO A C 1
ATOM 654 O O . PRO A 1 88 ? 17.237 12.709 -6.047 1.00 97.88 88 PRO A O 1
ATOM 657 N N . SER A 1 89 ? 19.408 12.121 -6.065 1.00 97.75 89 SER A N 1
ATOM 658 C CA . SER A 1 89 ? 19.308 11.180 -7.188 1.00 97.75 89 SER A CA 1
ATOM 659 C C . SER A 1 89 ? 18.425 9.971 -6.880 1.00 97.75 89 SER A C 1
ATOM 661 O O . SER A 1 89 ? 17.668 9.535 -7.744 1.00 97.75 89 SER A O 1
ATOM 663 N N . ASP A 1 90 ? 18.476 9.438 -5.652 1.00 97.62 90 ASP A N 1
ATOM 664 C CA . ASP A 1 90 ? 17.573 8.351 -5.248 1.00 97.62 90 ASP A CA 1
ATOM 665 C C . ASP A 1 90 ? 16.127 8.842 -5.166 1.00 97.62 90 ASP A C 1
ATOM 667 O O . ASP A 1 90 ? 15.214 8.126 -5.561 1.00 97.62 90 ASP A O 1
ATOM 671 N N . ILE A 1 91 ? 15.908 10.056 -4.645 1.00 97.94 91 ILE A N 1
ATOM 672 C CA . ILE A 1 91 ? 14.568 10.648 -4.535 1.00 97.94 91 ILE A CA 1
ATOM 673 C C . ILE A 1 91 ? 13.949 10.804 -5.924 1.00 97.94 91 ILE A C 1
ATOM 675 O O . ILE A 1 91 ? 12.820 10.364 -6.125 1.00 97.94 91 ILE A O 1
ATOM 679 N N . GLU A 1 92 ? 14.693 11.384 -6.865 1.00 98.12 92 GLU A N 1
ATOM 680 C CA . GLU A 1 92 ? 14.257 11.569 -8.251 1.00 98.12 92 GLU A CA 1
ATOM 681 C C . GLU A 1 92 ? 13.945 10.225 -8.916 1.00 98.12 92 GLU A C 1
ATOM 683 O O . GLU A 1 92 ? 12.824 10.020 -9.376 1.00 98.12 92 GLU A O 1
ATOM 688 N N . THR A 1 93 ? 14.879 9.270 -8.843 1.00 98.50 93 THR A N 1
ATOM 689 C CA . THR A 1 93 ? 14.696 7.928 -9.419 1.00 98.50 93 THR A CA 1
ATOM 690 C C . THR A 1 93 ? 13.467 7.229 -8.834 1.00 98.50 93 THR A C 1
ATOM 692 O O . THR A 1 93 ? 12.685 6.619 -9.562 1.00 98.50 93 THR A O 1
ATOM 695 N N . TYR A 1 94 ? 13.272 7.289 -7.513 1.00 98.19 94 TYR A N 1
ATOM 696 C CA . TYR A 1 94 ? 12.161 6.590 -6.870 1.00 98.19 94 TYR A CA 1
ATOM 697 C C . TYR A 1 94 ? 10.814 7.224 -7.200 1.00 98.19 94 TYR A C 1
ATOM 699 O O . TYR A 1 94 ? 9.867 6.490 -7.473 1.00 98.19 94 TYR A O 1
ATOM 707 N N . ASP A 1 95 ? 10.722 8.554 -7.184 1.00 97.62 95 ASP A N 1
ATOM 708 C CA . ASP A 1 95 ? 9.477 9.262 -7.480 1.00 97.62 95 ASP A CA 1
ATOM 709 C C . ASP A 1 95 ? 9.093 9.130 -8.964 1.00 97.62 95 ASP A C 1
ATOM 711 O O . ASP A 1 95 ? 7.918 8.908 -9.263 1.00 97.62 95 ASP A O 1
ATOM 715 N N . GLU A 1 96 ? 10.063 9.195 -9.881 1.00 98.06 96 GLU A N 1
ATOM 716 C CA . GLU A 1 96 ? 9.828 9.026 -11.318 1.00 98.06 96 GLU A CA 1
ATOM 717 C C . GLU A 1 96 ? 9.339 7.608 -11.637 1.00 98.06 96 GLU A C 1
ATOM 719 O O . GLU A 1 96 ? 8.250 7.437 -12.189 1.00 98.06 96 GLU A O 1
ATOM 724 N N . MET A 1 97 ? 10.084 6.577 -11.218 1.00 98.50 97 MET A N 1
ATOM 725 C CA . MET A 1 97 ? 9.726 5.187 -11.523 1.00 98.50 97 MET A CA 1
ATOM 726 C C . MET A 1 97 ? 8.423 4.758 -10.832 1.00 98.50 97 MET A C 1
ATOM 728 O O . MET A 1 97 ? 7.619 4.036 -11.426 1.00 98.50 97 MET A O 1
ATOM 732 N N . ALA A 1 98 ? 8.173 5.217 -9.598 1.00 97.88 98 ALA A N 1
ATOM 733 C CA . ALA A 1 98 ? 6.915 4.939 -8.904 1.00 97.88 98 ALA A CA 1
ATOM 734 C C . ALA A 1 98 ? 5.718 5.653 -9.547 1.00 97.88 98 ALA A C 1
ATOM 736 O O . ALA A 1 98 ? 4.606 5.128 -9.489 1.00 97.88 98 ALA A O 1
ATOM 737 N N . GLY A 1 99 ? 5.934 6.806 -10.188 1.00 9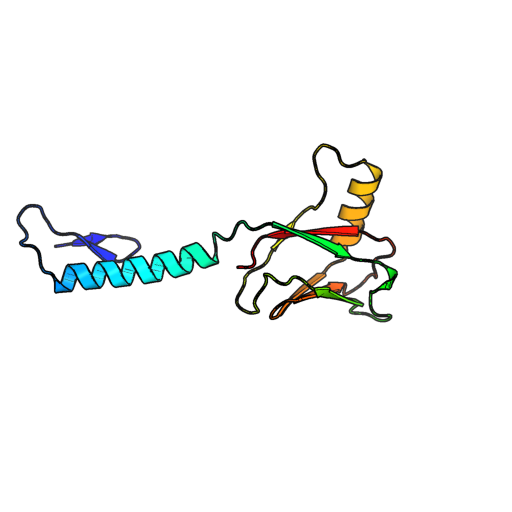7.88 99 GLY A N 1
ATOM 738 C CA . GLY A 1 99 ? 4.907 7.531 -10.937 1.00 97.88 99 GLY A CA 1
ATOM 739 C C . GLY A 1 99 ? 4.370 6.773 -12.155 1.00 97.88 99 GLY A C 1
ATOM 740 O O . GLY A 1 99 ? 3.259 7.053 -12.600 1.00 97.88 99 GLY A O 1
ATOM 741 N N . LEU A 1 100 ? 5.111 5.781 -12.662 1.00 98.25 100 LEU A N 1
ATOM 742 C CA . LEU A 1 100 ? 4.682 4.938 -13.784 1.00 98.25 100 LEU A CA 1
ATOM 743 C C . LEU A 1 100 ? 3.670 3.857 -13.368 1.00 98.25 100 LEU A C 1
ATOM 745 O O . LEU A 1 100 ? 2.973 3.297 -14.220 1.00 98.25 100 LEU A O 1
ATOM 749 N N . ILE A 1 101 ? 3.579 3.552 -12.067 1.00 98.12 101 ILE A N 1
ATOM 750 C CA . ILE A 1 101 ? 2.656 2.547 -11.535 1.00 98.12 101 ILE A CA 1
ATOM 751 C C . ILE A 1 101 ? 1.228 3.083 -11.626 1.00 98.12 101 ILE A C 1
ATOM 753 O O . ILE A 1 101 ? 0.851 4.058 -10.982 1.00 98.12 101 ILE A O 1
ATOM 757 N N . THR A 1 102 ? 0.409 2.384 -12.402 1.00 97.62 102 THR A N 1
ATOM 758 C CA . THR A 1 102 ? -0.994 2.738 -12.664 1.00 97.62 102 THR A CA 1
ATOM 759 C C . THR A 1 102 ? -1.980 2.000 -11.765 1.00 97.62 102 THR A C 1
ATOM 761 O O . THR A 1 102 ? -3.062 2.510 -11.489 1.00 97.62 102 THR A O 1
ATOM 764 N N . SER A 1 103 ? -1.631 0.795 -11.312 1.00 96.75 103 SER A N 1
ATOM 765 C CA . SER A 1 103 ? -2.448 0.006 -10.386 1.00 96.75 103 SER A CA 1
ATOM 766 C C . SER A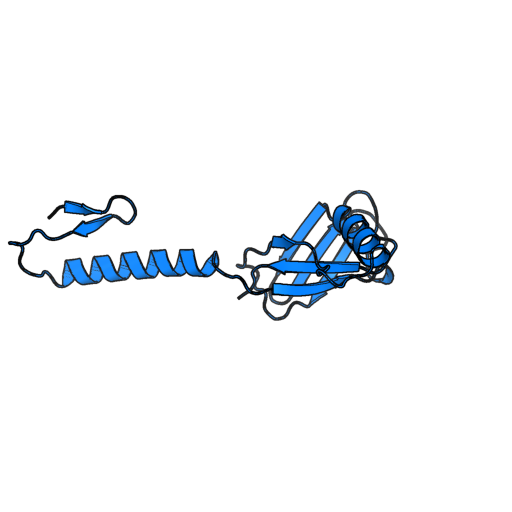 1 103 ? -1.613 -1.069 -9.689 1.00 96.75 103 SER A C 1
ATOM 768 O O . SER A 1 103 ? -0.475 -1.343 -10.079 1.00 96.75 103 SER A O 1
ATOM 770 N N . ALA A 1 104 ? -2.173 -1.672 -8.641 1.00 96.25 104 ALA A N 1
ATOM 771 C CA . ALA A 1 104 ? -1.596 -2.830 -7.976 1.00 96.25 104 ALA A CA 1
ATOM 772 C C . ALA A 1 104 ? -2.698 -3.762 -7.456 1.00 96.25 104 ALA A C 1
ATOM 774 O O . ALA A 1 104 ? -3.784 -3.311 -7.095 1.00 96.25 104 ALA A O 1
ATOM 775 N N . GLU A 1 105 ? -2.391 -5.053 -7.383 1.00 95.75 105 GLU A N 1
ATOM 776 C CA . GLU A 1 105 ? -3.258 -6.089 -6.826 1.00 95.75 105 GLU A CA 1
ATOM 777 C C . GLU A 1 105 ? -2.583 -6.752 -5.628 1.00 95.75 105 GLU A C 1
ATOM 779 O O . GLU A 1 105 ? -1.410 -7.134 -5.688 1.00 95.75 105 GLU A O 1
ATOM 784 N N . VAL A 1 106 ? -3.339 -6.913 -4.542 1.00 94.19 106 VAL A N 1
ATOM 785 C CA . VAL A 1 106 ? -2.882 -7.579 -3.320 1.00 94.19 106 VAL A CA 1
ATOM 786 C C . VAL A 1 106 ? -3.455 -8.990 -3.281 1.00 94.19 106 VAL A C 1
ATOM 788 O O . VAL A 1 106 ? -4.657 -9.199 -3.425 1.00 94.19 106 VAL A O 1
ATOM 791 N N . THR A 1 107 ? -2.584 -9.967 -3.061 1.00 95.00 107 THR A N 1
ATOM 792 C CA . THR A 1 107 ? -2.946 -11.368 -2.809 1.00 95.00 107 THR A CA 1
ATOM 793 C C . THR A 1 107 ? -2.196 -11.856 -1.575 1.00 95.00 107 THR A C 1
ATOM 795 O O . THR A 1 107 ? -1.295 -11.176 -1.088 1.00 95.00 107 THR A O 1
ATOM 798 N N . ASP A 1 108 ? -2.547 -13.027 -1.048 1.00 93.56 108 ASP A N 1
ATOM 799 C CA . ASP A 1 108 ? -1.885 -13.556 0.146 1.00 93.56 108 ASP A CA 1
ATOM 800 C C . ASP A 1 108 ? -0.370 -13.701 -0.065 1.00 93.56 108 ASP A C 1
ATOM 802 O O . ASP A 1 108 ? 0.096 -14.496 -0.882 1.00 93.56 108 ASP A O 1
ATOM 806 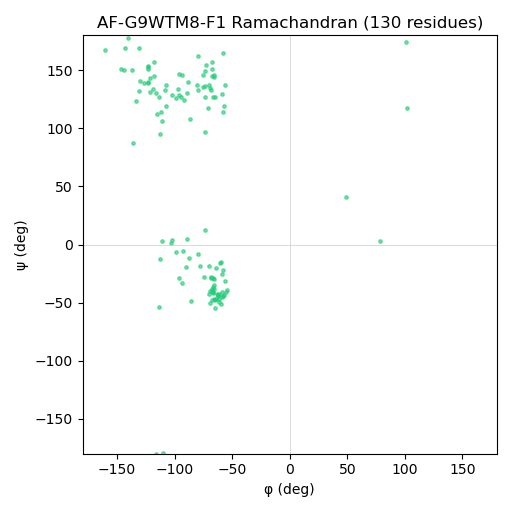N N . GLY A 1 109 ? 0.398 -12.903 0.680 1.00 93.19 109 GLY A N 1
ATOM 807 C CA . GLY A 1 109 ? 1.857 -12.866 0.649 1.00 93.19 109 GLY A CA 1
ATOM 808 C C . GLY A 1 109 ? 2.479 -12.109 -0.528 1.00 93.19 109 GLY A C 1
ATOM 809 O O . GLY A 1 109 ? 3.709 -12.094 -0.632 1.00 93.19 109 GLY A O 1
ATOM 810 N N . PHE A 1 110 ? 1.692 -11.485 -1.412 1.00 95.94 110 PHE A N 1
ATOM 811 C CA . PHE A 1 110 ? 2.221 -10.814 -2.603 1.00 95.94 110 PHE A CA 1
ATOM 812 C C . PHE A 1 110 ? 1.477 -9.537 -2.976 1.00 95.94 110 PHE A C 1
ATOM 814 O O . PHE A 1 110 ? 0.259 -9.431 -2.844 1.00 95.94 110 PHE A O 1
ATOM 821 N N . VAL A 1 111 ? 2.224 -8.619 -3.583 1.00 97.00 111 VAL A N 1
ATOM 822 C CA . VAL A 1 111 ? 1.675 -7.478 -4.317 1.00 97.00 111 VAL A CA 1
ATOM 823 C C . VAL A 1 111 ? 2.168 -7.546 -5.757 1.00 97.00 111 VAL A C 1
ATOM 825 O O . VAL A 1 111 ? 3.363 -7.737 -5.998 1.00 97.00 111 VAL A O 1
ATOM 828 N N . THR A 1 112 ? 1.254 -7.406 -6.711 1.00 98.12 112 THR A N 1
ATOM 829 C CA . THR A 1 112 ? 1.575 -7.291 -8.138 1.00 98.12 112 THR A CA 1
ATOM 830 C C . THR A 1 112 ? 1.330 -5.858 -8.573 1.00 98.12 112 THR A C 1
ATOM 832 O O . THR A 1 112 ? 0.212 -5.369 -8.453 1.00 98.12 112 THR A O 1
ATOM 835 N N . PHE A 1 113 ? 2.368 -5.179 -9.050 1.00 98.25 113 PHE A N 1
ATOM 836 C CA . PHE A 1 113 ? 2.291 -3.808 -9.552 1.00 98.25 113 PHE A CA 1
ATOM 837 C C . PHE A 1 113 ? 2.140 -3.813 -11.066 1.00 98.25 113 PHE A C 1
ATOM 839 O O . PHE A 1 113 ? 2.728 -4.669 -11.731 1.00 98.25 113 PHE A O 1
ATOM 846 N N . TYR A 1 114 ? 1.407 -2.834 -11.595 1.00 98.50 114 TYR A N 1
ATOM 847 C CA . TYR A 1 114 ? 1.134 -2.701 -13.020 1.00 98.50 114 TYR A CA 1
ATOM 848 C C . TYR A 1 114 ? 1.412 -1.287 -13.535 1.00 98.50 114 TYR A C 1
ATOM 850 O O . TYR A 1 114 ? 0.895 -0.303 -12.994 1.00 98.50 114 TYR A O 1
ATOM 858 N N . CYS A 1 115 ? 2.132 -1.191 -14.651 1.00 98.50 115 CYS A N 1
ATOM 859 C CA . CYS A 1 115 ? 2.323 0.042 -15.413 1.00 98.50 115 CYS A CA 1
ATOM 860 C C . CYS A 1 115 ? 1.676 -0.114 -16.795 1.00 98.50 115 CYS A C 1
ATOM 862 O O . CYS A 1 115 ? 2.120 -0.921 -17.612 1.00 98.50 115 CYS A O 1
ATOM 864 N N . ALA A 1 116 ? 0.603 0.632 -17.068 1.00 98.06 116 ALA A N 1
ATOM 865 C CA . ALA A 1 116 ? -0.170 0.456 -18.299 1.00 98.06 116 ALA A CA 1
ATOM 866 C C . ALA A 1 116 ? 0.520 1.014 -19.556 1.00 98.06 116 ALA A C 1
ATOM 868 O O . ALA A 1 116 ? 0.264 0.524 -20.652 1.00 98.06 116 ALA A O 1
ATOM 869 N N . VAL A 1 117 ? 1.363 2.041 -19.404 1.00 97.00 117 VAL A N 1
ATOM 870 C CA . VAL A 1 117 ? 1.902 2.821 -20.532 1.00 97.00 117 VAL A CA 1
ATOM 871 C C . VAL A 1 117 ? 3.407 2.634 -20.677 1.00 97.00 117 VAL A C 1
ATOM 873 O O . VAL A 1 117 ? 3.885 2.256 -21.744 1.00 97.00 117 VAL A O 1
ATOM 876 N N . GLU A 1 118 ? 4.154 2.860 -19.600 1.00 98.00 118 GLU A N 1
ATOM 877 C CA . GLU A 1 118 ? 5.614 2.907 -19.628 1.00 98.00 118 GLU A CA 1
ATOM 878 C C . GLU A 1 118 ? 6.219 1.896 -18.653 1.00 98.00 118 GLU A C 1
ATOM 880 O O . GLU A 1 118 ? 5.701 1.682 -17.557 1.00 98.00 118 GLU A O 1
ATOM 885 N N . LYS A 1 119 ? 7.305 1.241 -19.071 1.00 98.19 119 LYS A N 1
ATOM 886 C CA . LYS A 1 119 ? 8.015 0.260 -18.248 1.00 98.19 119 LYS A CA 1
ATOM 887 C C . LYS A 1 119 ? 9.091 0.970 -17.425 1.00 98.19 119 LYS A C 1
ATOM 889 O O . LYS A 1 119 ? 9.911 1.653 -18.037 1.00 98.19 119 LYS A O 1
ATOM 894 N N . PRO A 1 120 ? 9.177 0.749 -16.102 1.00 98.38 120 PRO A N 1
ATOM 895 C CA . PRO A 1 120 ? 10.295 1.252 -15.313 1.00 98.38 120 PRO A CA 1
ATOM 896 C C . PRO A 1 120 ? 11.647 0.774 -15.852 1.00 98.38 120 PRO A C 1
ATOM 898 O O . PRO A 1 120 ? 11.812 -0.390 -16.232 1.00 98.38 120 PRO A O 1
ATOM 901 N N . THR A 1 121 ? 12.615 1.686 -15.889 1.00 98.19 121 THR A N 1
ATOM 902 C CA . THR A 1 121 ? 13.946 1.468 -16.482 1.00 98.19 121 THR A CA 1
ATOM 903 C C . THR A 1 121 ? 15.073 1.462 -15.452 1.00 98.19 121 THR A C 1
ATOM 905 O O . THR A 1 121 ? 16.175 1.015 -15.767 1.00 98.19 121 THR A O 1
ATOM 908 N N . ALA A 1 122 ? 14.795 1.888 -14.219 1.00 98.50 122 ALA A N 1
ATOM 909 C CA . ALA A 1 122 ? 15.725 1.871 -13.099 1.00 98.50 122 ALA A CA 1
ATOM 910 C C . ALA A 1 122 ? 15.151 1.087 -11.914 1.00 98.50 122 ALA A C 1
ATOM 912 O O . ALA A 1 122 ? 13.936 0.984 -11.747 1.00 98.50 122 ALA A O 1
ATOM 913 N N . ASP A 1 123 ? 16.036 0.527 -11.090 1.00 98.50 123 ASP A N 1
ATOM 914 C CA . ASP A 1 123 ? 15.644 -0.081 -9.822 1.00 98.50 123 ASP A CA 1
ATOM 915 C C . ASP A 1 123 ? 15.179 1.013 -8.855 1.00 98.50 123 ASP A C 1
ATOM 917 O O . ASP A 1 123 ? 15.854 2.027 -8.664 1.00 98.50 123 ASP A O 1
ATOM 921 N N . PHE A 1 124 ? 14.040 0.797 -8.205 1.00 98.38 124 PHE A N 1
ATOM 922 C CA . PHE A 1 124 ? 13.459 1.782 -7.300 1.00 98.38 124 PHE A CA 1
ATOM 923 C C . PHE A 1 124 ? 12.796 1.138 -6.089 1.00 98.38 124 PHE A C 1
ATOM 925 O O . PHE A 1 124 ? 12.634 -0.084 -6.007 1.00 98.38 124 PHE A O 1
ATOM 932 N N . LYS A 1 125 ? 12.438 1.966 -5.105 1.00 98.00 125 LYS A N 1
ATOM 933 C CA . LYS A 1 125 ? 11.746 1.519 -3.896 1.00 98.00 125 LYS A CA 1
ATOM 934 C C . LYS A 1 125 ? 10.419 2.235 -3.736 1.00 98.00 125 LYS A C 1
ATOM 936 O O . LYS A 1 125 ? 10.324 3.439 -3.951 1.00 98.00 125 LYS A O 1
ATOM 941 N N . VAL A 1 126 ? 9.430 1.497 -3.245 1.00 97.19 126 VAL A N 1
ATOM 942 C CA . VAL A 1 126 ? 8.146 2.037 -2.792 1.00 97.19 126 VAL A CA 1
ATOM 943 C C . VAL A 1 126 ? 7.905 1.646 -1.342 1.00 97.19 126 VAL A C 1
ATOM 945 O O . VAL A 1 126 ? 8.397 0.623 -0.859 1.00 97.19 126 VAL A O 1
ATOM 948 N N . LYS A 1 127 ? 7.161 2.481 -0.622 1.00 95.12 127 LYS A N 1
ATOM 949 C CA . LYS A 1 127 ? 6.678 2.151 0.715 1.00 95.12 127 LYS A CA 1
ATOM 950 C C . LYS A 1 127 ? 5.243 1.671 0.602 1.00 95.12 127 LYS A C 1
ATOM 952 O O . LYS A 1 127 ? 4.406 2.392 0.071 1.00 95.12 127 LYS A O 1
ATOM 957 N N . LEU A 1 128 ? 4.945 0.500 1.136 1.00 93.31 128 LEU A N 1
ATOM 958 C CA . LEU A 1 128 ? 3.576 0.042 1.316 1.00 93.31 128 LEU A CA 1
AT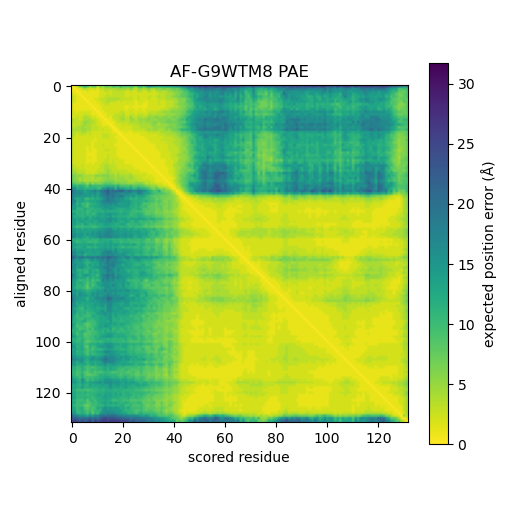OM 959 C C . LEU A 1 128 ? 3.133 0.333 2.745 1.00 93.31 128 LEU A C 1
ATOM 961 O O . LEU A 1 128 ? 3.884 0.074 3.685 1.00 93.31 128 LEU A O 1
ATOM 965 N N . LYS A 1 129 ? 1.930 0.883 2.892 1.00 88.56 129 LYS A N 1
ATOM 966 C CA . LYS A 1 129 ? 1.259 1.123 4.171 1.00 88.56 129 LYS A CA 1
ATOM 967 C C . LYS A 1 129 ? -0.009 0.284 4.240 1.00 88.56 129 LYS A C 1
ATOM 969 O O . LYS A 1 129 ? -0.816 0.332 3.309 1.00 88.56 129 LYS A O 1
ATOM 974 N N . GLY A 1 130 ? -0.178 -0.438 5.339 1.00 78.00 130 GLY A N 1
ATOM 975 C CA . GLY A 1 130 ? -1.197 -1.478 5.483 1.00 78.00 130 GLY A CA 1
ATOM 976 C C . GLY A 1 130 ? -0.599 -2.878 5.306 1.00 78.00 130 GLY A C 1
ATOM 977 O O . GLY A 1 130 ? 0.579 -3.021 4.984 1.00 78.00 130 GLY A O 1
ATOM 978 N N . GLY A 1 131 ? -1.401 -3.919 5.535 1.00 64.69 131 GLY A N 1
ATOM 979 C CA . GLY A 1 131 ? -0.940 -5.319 5.570 1.00 64.69 131 GLY A CA 1
ATOM 980 C C . GLY A 1 131 ? -0.790 -5.854 6.999 1.00 64.69 131 GLY A C 1
ATOM 981 O O . GLY A 1 131 ? -0.069 -5.252 7.800 1.00 64.69 131 GLY A O 1
ATOM 982 N N . LYS A 1 132 ? -1.560 -6.880 7.387 1.00 56.03 132 LYS A N 1
ATOM 983 C CA . LYS A 1 132 ? -1.744 -7.282 8.804 1.00 56.03 132 LYS A CA 1
ATOM 984 C C . LYS A 1 132 ? -0.536 -7.958 9.454 1.00 56.03 132 LYS A C 1
ATOM 986 O O . LYS A 1 132 ? 0.061 -8.890 8.890 1.00 56.03 132 LYS A O 1
#

Secondary structure (DSSP, 8-state):
-EE-TTT--EE--TTPPP-HHHHHHHHHHHHHHHHHHHHH----EEEEEE-GGGS-SSSSEEEEEE-TT--TT---EEEE---TTS-HHHHHHHHHHHHT--EEEEETTEEEEEESS----S-EEEEEE---

Mean predicted aligned error: 6.92 Å

Organism: NCBI:txid796944

Radius of gyration: 22.35 Å; Cα contacts (8 Å, |Δi|>4): 222; chains: 1; bounding box: 53×27×60 Å

Sequence (132 aa):
MTQTENLKLNKPDKTDFIDIEKLNENMDKIDGALKAALSVANTKESLVTLSASNWSSSAPYSQKVAVSTVKASDSVSMGKAHTKTSSPSDIETYDEMAGLITSAEVTDGFVTFYCAVEKPTADFKVKLKGGK

Foldseek 3Di:
DAADDPLRQDDDDPPDDDDVVSVVVNVVSVVVVVVVVVLVPQFDKDKDKDALVQWDPDFQTKHKDFDQQAAQPHDKDKDAPDDPPDDPVLRVLAVVQVVQFPDWGTHNRMIMTTRGPDRRDHIHMIMMGIGD

Solvent-accessible surface area (backbone atoms only — not comparable to full-atom values): 7487 Å² total; per-residue (Å²): 115,52,61,44,88,86,75,59,33,73,38,73,46,98,84,56,77,92,51,68,67,58,50,50,56,34,51,54,50,48,50,57,52,46,56,54,48,56,64,69,65,37,75,45,70,45,83,44,78,47,54,36,86,60,43,50,95,52,76,61,18,39,36,77,43,84,37,83,49,30,37,56,88,42,68,67,44,82,48,81,54,68,59,98,82,53,52,71,68,56,46,52,49,21,55,56,46,55,65,41,53,71,50,71,48,59,35,75,29,29,39,36,40,28,13,66,86,52,74,55,83,57,67,32,45,38,19,37,36,25,35,108

Nearest PDB structures (foldseek):
  1amx-assembly1_A  TM=3.302E-01  e=6.970E+00  Staphylococcus aureus